Protein AF-A0A814MX03-F1 (afdb_monomer_lite)

Sequence (134 aa):
MTKESETQRIKELRLAIAWNKFDLAQKDILTTKTIGSWTDAELDEELKHSIRTDKVRFADLLIEYGASFDRLQESMDKDELYQDLLSADTLPFWESDYTDDIQSLNQQIKSNRMRFYSLYLNISPDDMKKCPVS

Structure (mmCIF, N/CA/C/O backbone):
data_AF-A0A814MX03-F1
#
_entry.id   AF-A0A814MX03-F1
#
loop_
_atom_site.group_PDB
_atom_site.id
_atom_site.type_symbol
_atom_site.label_atom_id
_atom_site.label_alt_id
_atom_site.label_comp_id
_atom_site.label_asym_id
_atom_site.label_entity_id
_atom_site.label_seq_id
_atom_site.pdbx_PDB_ins_code
_atom_site.Cartn_x
_atom_site.Cartn_y
_atom_site.Cartn_z
_atom_site.occupancy
_atom_site.B_iso_or_equiv
_atom_site.auth_seq_id
_atom_site.auth_comp_id
_atom_site.auth_asym_id
_atom_site.auth_atom_id
_atom_site.pdbx_PDB_model_num
ATOM 1 N N . MET A 1 1 ? -9.770 7.994 21.099 1.00 46.38 1 MET A N 1
ATOM 2 C CA . MET A 1 1 ? -8.732 6.956 20.917 1.00 46.38 1 MET A CA 1
ATOM 3 C C . MET A 1 1 ? -7.459 7.664 20.490 1.00 46.38 1 MET A C 1
ATOM 5 O O . MET A 1 1 ? -7.543 8.629 19.746 1.00 46.38 1 MET A O 1
ATOM 9 N N . THR A 1 2 ? -6.338 7.328 21.121 1.00 47.50 2 THR A N 1
ATOM 10 C CA . THR A 1 2 ? -5.106 8.129 21.173 1.00 47.50 2 THR A CA 1
ATOM 11 C C . THR A 1 2 ? -4.277 7.998 19.892 1.00 47.50 2 THR A C 1
ATOM 13 O O . THR A 1 2 ? -4.133 6.897 19.360 1.00 47.50 2 THR A O 1
ATOM 16 N N . LYS A 1 3 ? -3.684 9.114 19.440 1.00 57.19 3 LYS A N 1
ATOM 17 C CA . LYS A 1 3 ? -2.774 9.224 18.276 1.00 57.19 3 LYS A CA 1
ATOM 18 C C . LYS A 1 3 ? -1.657 8.163 18.236 1.00 57.19 3 LYS A C 1
ATOM 20 O O . LYS A 1 3 ? -1.133 7.844 17.174 1.00 57.19 3 LYS A O 1
ATOM 25 N N . GLU A 1 4 ? -1.294 7.589 19.384 1.00 59.56 4 GLU A N 1
ATOM 26 C CA . GLU A 1 4 ? -0.325 6.488 19.482 1.00 59.56 4 GLU A CA 1
ATOM 27 C C . GLU A 1 4 ? -0.787 5.209 18.774 1.00 59.56 4 GLU A C 1
ATOM 29 O O . GLU A 1 4 ? 0.014 4.574 18.095 1.00 59.56 4 GLU A O 1
ATOM 34 N N . SER A 1 5 ? -2.071 4.853 18.876 1.00 62.06 5 SER A N 1
ATOM 35 C CA . SER A 1 5 ? -2.612 3.651 18.219 1.00 62.06 5 SER A CA 1
ATOM 36 C C . SER A 1 5 ? -2.645 3.783 16.692 1.00 62.06 5 SER A C 1
ATOM 38 O O . SER A 1 5 ? -2.335 2.837 15.974 1.00 62.06 5 SER A O 1
ATOM 40 N N . GLU A 1 6 ? -2.934 4.990 16.207 1.00 64.25 6 GLU A N 1
ATOM 41 C CA . GLU A 1 6 ? -2.929 5.367 14.790 1.00 64.25 6 GLU A CA 1
ATOM 42 C C . GLU A 1 6 ? -1.511 5.330 14.201 1.00 64.25 6 GLU A C 1
ATOM 44 O O . GLU A 1 6 ? -1.272 4.769 13.135 1.00 64.25 6 GLU A O 1
ATOM 49 N N . THR A 1 7 ? -0.525 5.809 14.961 1.00 75.50 7 THR A N 1
ATOM 50 C CA . THR A 1 7 ? 0.884 5.744 14.549 1.00 75.50 7 THR A CA 1
ATOM 51 C C . THR A 1 7 ? 1.412 4.302 14.535 1.00 75.50 7 THR A C 1
ATOM 53 O O . THR A 1 7 ? 2.279 3.962 13.729 1.00 75.50 7 THR A O 1
ATOM 56 N N . GLN A 1 8 ? 0.909 3.440 15.423 1.00 84.06 8 GLN A N 1
ATOM 57 C CA . GLN A 1 8 ? 1.346 2.048 15.531 1.00 84.06 8 GLN A CA 1
ATOM 58 C C . GLN A 1 8 ? 0.840 1.184 14.366 1.00 84.06 8 GLN A C 1
ATOM 60 O O . GLN A 1 8 ? 1.641 0.476 13.758 1.00 84.06 8 GLN A O 1
ATOM 65 N N . ARG A 1 9 ? -0.440 1.295 13.983 1.00 85.31 9 ARG A N 1
ATOM 66 C CA . ARG A 1 9 ? -0.998 0.534 12.845 1.00 85.31 9 ARG A CA 1
ATOM 67 C C . ARG A 1 9 ? -0.318 0.866 11.511 1.00 85.31 9 ARG A C 1
ATOM 69 O O . ARG A 1 9 ? -0.069 -0.030 10.711 1.00 85.31 9 ARG A O 1
ATOM 76 N N . ILE A 1 10 ? 0.045 2.135 11.288 1.00 87.88 10 ILE A N 1
ATOM 77 C CA . ILE A 1 10 ? 0.771 2.561 10.080 1.00 87.88 10 ILE A CA 1
ATOM 78 C C . ILE A 1 10 ? 2.164 1.924 10.063 1.00 87.88 10 ILE A C 1
ATOM 80 O O . ILE A 1 10 ? 2.608 1.411 9.040 1.00 87.88 10 ILE A O 1
ATOM 84 N N . LYS A 1 11 ? 2.857 1.906 11.209 1.00 86.69 11 LYS A N 1
ATOM 85 C CA . LYS A 1 11 ? 4.167 1.248 11.330 1.00 86.69 11 LYS A CA 1
ATOM 86 C C . LYS A 1 11 ? 4.082 -0.248 11.046 1.00 86.69 11 LYS A C 1
ATOM 88 O O . LYS A 1 11 ? 4.958 -0.776 10.368 1.00 86.69 11 LYS A O 1
ATOM 93 N N . GLU A 1 12 ? 3.049 -0.918 11.543 1.00 89.31 12 GLU A N 1
ATOM 94 C CA . GLU A 1 12 ? 2.821 -2.342 11.288 1.00 89.31 12 GLU A CA 1
ATOM 95 C C . GLU A 1 12 ? 2.572 -2.607 9.802 1.00 89.31 12 GLU A C 1
ATOM 97 O O . GLU A 1 12 ? 3.170 -3.526 9.240 1.00 89.31 12 GLU A O 1
ATOM 102 N N . LEU A 1 13 ? 1.770 -1.764 9.141 1.00 89.12 13 LEU A N 1
ATOM 103 C CA . LEU A 1 13 ? 1.522 -1.867 7.705 1.00 89.12 13 LEU A CA 1
ATOM 104 C C . LEU A 1 13 ? 2.811 -1.667 6.899 1.00 89.12 13 LEU A C 1
ATOM 106 O O . LEU A 1 13 ? 3.148 -2.506 6.064 1.00 89.12 13 LEU A O 1
ATOM 110 N N . ARG A 1 14 ? 3.591 -0.626 7.209 1.00 88.75 14 ARG A N 1
ATOM 111 C CA . ARG A 1 14 ? 4.898 -0.381 6.578 1.00 88.75 14 ARG A CA 1
ATOM 112 C C . ARG A 1 14 ? 5.868 -1.533 6.783 1.00 88.75 14 ARG A C 1
ATOM 114 O O . ARG A 1 14 ? 6.586 -1.900 5.857 1.00 88.75 14 ARG A O 1
ATOM 121 N N . LEU A 1 15 ? 5.885 -2.130 7.973 1.00 88.25 15 LEU A N 1
ATOM 122 C CA . LEU A 1 15 ? 6.727 -3.288 8.256 1.00 88.25 15 LEU A CA 1
ATOM 123 C C . LEU A 1 15 ? 6.290 -4.505 7.429 1.00 88.25 15 LEU A C 1
ATOM 125 O O . LEU A 1 15 ? 7.134 -5.203 6.867 1.00 88.25 15 LEU A O 1
ATOM 129 N N . ALA A 1 16 ? 4.981 -4.731 7.298 1.00 90.06 16 ALA A N 1
ATOM 130 C CA . ALA A 1 16 ? 4.437 -5.800 6.468 1.00 90.06 16 ALA A CA 1
ATOM 131 C C . ALA A 1 16 ? 4.770 -5.601 4.979 1.00 90.06 16 ALA A C 1
ATOM 133 O O . ALA A 1 16 ? 5.186 -6.562 4.325 1.00 90.06 16 ALA A O 1
ATOM 134 N N . ILE A 1 17 ? 4.659 -4.369 4.466 1.00 86.25 17 ILE A N 1
ATOM 135 C CA . ILE A 1 17 ? 5.052 -3.986 3.098 1.00 86.25 17 ILE A CA 1
ATOM 136 C C . ILE A 1 17 ? 6.554 -4.227 2.895 1.00 86.25 17 ILE A C 1
ATOM 138 O O . ILE A 1 17 ? 6.952 -4.932 1.961 1.00 86.25 17 ILE A O 1
ATOM 142 N N . ALA A 1 18 ? 7.394 -3.723 3.805 1.00 83.44 18 ALA A N 1
ATOM 143 C CA . ALA A 1 18 ? 8.848 -3.860 3.739 1.00 83.44 18 ALA A CA 1
ATOM 144 C C . ALA A 1 18 ? 9.296 -5.331 3.740 1.00 83.44 18 ALA A C 1
ATOM 146 O O . ALA A 1 18 ? 10.176 -5.719 2.973 1.00 83.44 18 ALA A O 1
ATOM 147 N N . TRP A 1 19 ? 8.661 -6.176 4.554 1.00 87.75 19 TRP A N 1
ATOM 148 C CA . TRP A 1 19 ? 8.950 -7.613 4.619 1.00 87.75 19 TRP A CA 1
ATOM 149 C C . TRP A 1 19 ? 8.199 -8.452 3.581 1.00 87.75 19 TRP A C 1
ATOM 151 O O . TRP A 1 19 ? 8.325 -9.679 3.579 1.00 87.75 19 TRP A O 1
ATOM 161 N N . ASN A 1 20 ? 7.418 -7.817 2.703 1.00 85.88 20 ASN A N 1
ATOM 162 C CA . ASN A 1 20 ? 6.581 -8.476 1.703 1.00 85.88 20 ASN A CA 1
ATOM 163 C C . ASN A 1 20 ? 5.645 -9.548 2.307 1.00 85.88 20 ASN A C 1
ATOM 165 O O . ASN A 1 20 ? 5.379 -10.589 1.703 1.00 85.88 20 ASN A O 1
ATOM 169 N N . LYS A 1 21 ? 5.160 -9.321 3.533 1.00 91.06 21 LYS A N 1
ATOM 170 C CA . LYS A 1 21 ? 4.257 -10.224 4.263 1.00 91.06 21 LYS A CA 1
ATOM 171 C C . LYS A 1 21 ? 2.800 -9.882 3.968 1.00 91.06 21 LYS A C 1
ATOM 173 O O . LYS A 1 21 ? 2.064 -9.447 4.850 1.00 91.06 21 LYS A O 1
ATOM 178 N N . PHE A 1 22 ? 2.392 -10.098 2.717 1.00 89.62 22 PHE A N 1
ATOM 179 C CA . PHE A 1 22 ? 1.035 -9.799 2.247 1.00 89.62 22 PHE A CA 1
ATOM 180 C C . PHE A 1 22 ? -0.045 -10.459 3.114 1.00 89.62 22 PHE A C 1
ATOM 182 O O . PHE A 1 22 ? -1.002 -9.807 3.521 1.00 89.62 22 PHE A O 1
ATOM 189 N N . ASP A 1 23 ? 0.148 -11.733 3.466 1.00 89.00 23 ASP A N 1
ATOM 190 C CA . ASP A 1 23 ? -0.829 -12.487 4.255 1.00 89.00 23 ASP A CA 1
ATOM 191 C C . ASP A 1 23 ? -1.057 -11.875 5.644 1.00 89.00 23 ASP A C 1
ATOM 193 O O . ASP A 1 23 ? -2.171 -11.920 6.155 1.00 89.00 23 ASP A O 1
ATOM 197 N N . LEU A 1 24 ? -0.010 -11.298 6.243 1.00 89.81 24 LEU A N 1
ATOM 198 C CA . LEU A 1 24 ? -0.084 -10.629 7.542 1.00 89.81 24 LEU A CA 1
ATOM 199 C C . LEU A 1 24 ? -0.827 -9.298 7.415 1.00 89.81 24 LEU A C 1
ATOM 201 O O . LEU A 1 24 ? -1.711 -9.006 8.215 1.00 89.81 24 LEU A O 1
ATOM 205 N N . ALA A 1 25 ? -0.538 -8.524 6.365 1.00 89.12 25 ALA A N 1
ATOM 206 C CA . ALA A 1 25 ? -1.275 -7.293 6.106 1.00 89.12 25 ALA A CA 1
ATOM 207 C C . ALA A 1 25 ? -2.772 -7.556 5.901 1.00 89.12 25 ALA A C 1
ATOM 209 O O . ALA A 1 25 ? -3.584 -6.853 6.487 1.00 89.12 25 ALA A O 1
ATOM 210 N N . GLN A 1 26 ? -3.143 -8.596 5.153 1.00 90.56 26 GLN A N 1
ATOM 211 C CA . GLN A 1 26 ? -4.546 -8.923 4.887 1.00 90.56 26 GLN A CA 1
ATOM 212 C C . GLN A 1 26 ? -5.284 -9.520 6.101 1.00 90.56 26 GLN A C 1
ATOM 214 O O . GLN A 1 26 ? -6.491 -9.332 6.249 1.00 90.56 26 GLN A O 1
ATOM 219 N N . LYS A 1 27 ? -4.597 -10.290 6.954 1.00 87.75 27 LYS A N 1
ATOM 220 C CA . LYS A 1 27 ? -5.239 -10.994 8.078 1.00 87.75 27 LYS A CA 1
ATOM 221 C C . LYS A 1 27 ? -5.283 -10.186 9.363 1.00 87.75 27 LYS A C 1
ATOM 223 O O . LYS A 1 27 ? -6.265 -10.302 10.094 1.00 87.75 27 LYS A O 1
ATOM 228 N N . ASP A 1 28 ? -4.243 -9.401 9.624 1.00 86.19 28 ASP A N 1
ATOM 229 C CA . ASP A 1 28 ? -4.010 -8.820 10.947 1.00 86.19 28 ASP A CA 1
ATOM 230 C C . ASP A 1 28 ? -4.090 -7.287 10.952 1.00 86.19 28 ASP A C 1
ATOM 232 O O . ASP A 1 28 ? -4.426 -6.706 11.981 1.00 86.19 28 ASP A O 1
ATOM 236 N N . ILE A 1 29 ? -3.837 -6.626 9.813 1.00 87.44 29 ILE A N 1
ATOM 237 C CA . ILE A 1 29 ? -3.714 -5.158 9.742 1.00 87.44 29 ILE A CA 1
ATOM 238 C C . ILE A 1 29 ? -4.900 -4.528 9.004 1.00 87.44 29 ILE A C 1
ATOM 240 O O . ILE A 1 29 ? -5.695 -3.794 9.590 1.00 87.44 29 ILE A O 1
ATOM 244 N N . LEU A 1 30 ? -5.036 -4.828 7.715 1.00 86.31 30 LEU A N 1
ATOM 245 C CA . LEU A 1 30 ? -6.135 -4.415 6.849 1.00 86.31 30 LEU A CA 1
ATOM 246 C C . LEU A 1 30 ? -7.202 -5.501 6.913 1.00 86.31 30 LEU A C 1
ATOM 248 O O . LEU A 1 30 ? -7.267 -6.392 6.072 1.00 86.31 30 LEU A O 1
ATOM 252 N N . THR A 1 31 ? -8.001 -5.450 7.975 1.00 85.56 31 THR A N 1
ATOM 253 C CA . THR A 1 31 ? -9.101 -6.386 8.230 1.00 85.56 31 THR A CA 1
ATOM 254 C C . THR A 1 31 ? -10.457 -5.728 7.994 1.00 85.56 31 THR A C 1
ATOM 256 O O . THR A 1 31 ? -10.608 -4.507 8.093 1.00 85.56 31 THR A O 1
ATOM 259 N N . THR A 1 32 ? -11.504 -6.534 7.810 1.00 79.12 32 THR A N 1
ATOM 260 C CA . THR A 1 32 ? -12.883 -6.030 7.672 1.00 79.12 32 THR A CA 1
ATOM 261 C C . THR A 1 32 ? -13.354 -5.203 8.869 1.00 79.12 32 THR A C 1
ATOM 263 O O . THR A 1 32 ? -14.178 -4.305 8.717 1.00 79.12 32 THR A O 1
ATOM 266 N N . LYS A 1 33 ? -12.795 -5.448 10.061 1.00 79.31 33 LYS A N 1
ATOM 267 C CA . LYS A 1 33 ? -13.075 -4.666 11.276 1.00 79.31 33 LYS A CA 1
ATOM 268 C C . LYS A 1 33 ? -12.450 -3.272 11.239 1.00 79.31 33 LYS A C 1
ATOM 270 O O . LYS A 1 33 ? -12.921 -2.377 11.933 1.00 79.31 33 LYS A O 1
ATOM 275 N N . THR A 1 34 ? -11.393 -3.098 10.452 1.00 76.69 34 THR A N 1
ATOM 276 C CA . THR A 1 34 ? -10.616 -1.859 10.356 1.00 76.69 34 THR A CA 1
ATOM 277 C C . THR A 1 34 ? -10.951 -1.018 9.126 1.00 76.69 34 THR A C 1
ATOM 279 O O . THR A 1 34 ? -10.452 0.098 9.051 1.00 76.69 34 THR A O 1
ATOM 282 N N . ILE A 1 35 ? -11.810 -1.485 8.207 1.00 75.25 35 ILE A N 1
ATOM 283 C CA . ILE A 1 35 ? -12.166 -0.784 6.951 1.00 75.25 35 ILE A CA 1
ATOM 284 C C . ILE A 1 35 ? -12.551 0.690 7.175 1.00 75.25 35 ILE A C 1
ATOM 286 O O . ILE A 1 35 ? -12.098 1.550 6.439 1.00 75.25 35 ILE A O 1
ATOM 290 N N . GLY A 1 36 ? -13.316 1.013 8.223 1.00 76.31 36 GLY A N 1
ATOM 291 C CA . GLY A 1 36 ? -13.703 2.402 8.535 1.00 76.31 36 GLY A CA 1
ATOM 292 C C . GLY A 1 36 ? -12.755 3.149 9.479 1.00 76.31 36 GLY A C 1
ATOM 293 O O . GLY A 1 36 ? -13.074 4.248 9.922 1.00 76.31 36 GLY A O 1
ATOM 294 N N . SER A 1 37 ? -11.643 2.527 9.874 1.00 83.69 37 SER A N 1
ATOM 295 C CA . SER A 1 37 ? -10.677 3.120 10.805 1.00 83.69 37 SER A CA 1
ATOM 296 C C . SER A 1 37 ? -9.535 3.839 10.095 1.00 83.69 37 SER A C 1
ATOM 298 O O . SER A 1 37 ? -8.890 4.680 10.720 1.00 83.69 37 SER A O 1
ATOM 300 N N . TRP A 1 38 ? -9.288 3.507 8.829 1.00 86.50 38 TRP A N 1
ATOM 301 C CA . TRP A 1 38 ? -8.293 4.163 7.993 1.00 86.50 38 TRP A CA 1
ATOM 302 C C . TRP A 1 38 ? -8.907 5.385 7.330 1.00 86.50 38 TRP A C 1
ATOM 304 O O . TRP A 1 38 ? -10.051 5.354 6.880 1.00 86.50 38 TRP A O 1
ATOM 314 N N . THR A 1 39 ? -8.146 6.465 7.292 1.00 87.88 39 THR A N 1
ATOM 315 C CA . THR A 1 39 ? -8.487 7.637 6.498 1.00 87.88 39 THR A CA 1
ATOM 316 C C . THR A 1 39 ? -8.001 7.447 5.068 1.00 87.88 39 THR A C 1
ATOM 318 O O . THR A 1 39 ? -6.970 6.815 4.829 1.00 87.88 39 THR A O 1
ATOM 321 N N . ASP A 1 40 ? -8.712 8.050 4.118 1.00 87.25 40 ASP A N 1
ATOM 322 C CA . ASP A 1 40 ? -8.326 8.070 2.706 1.00 87.25 40 ASP A CA 1
ATOM 323 C C . ASP A 1 40 ? -6.872 8.533 2.521 1.00 87.25 40 ASP A C 1
ATOM 325 O O . ASP A 1 40 ? -6.121 7.915 1.778 1.00 87.25 40 ASP A O 1
ATOM 329 N N . ALA A 1 41 ? -6.442 9.555 3.269 1.00 85.50 41 ALA A N 1
ATOM 330 C CA . ALA A 1 41 ? -5.075 10.069 3.208 1.00 85.50 41 ALA A CA 1
ATOM 331 C C . ALA A 1 41 ? -4.024 9.055 3.697 1.00 85.50 41 ALA A C 1
ATOM 333 O O . ALA A 1 41 ? -2.954 8.955 3.104 1.00 85.50 41 ALA A O 1
ATOM 334 N N . GLU A 1 42 ? -4.307 8.288 4.757 1.00 88.69 42 GLU A N 1
ATOM 335 C CA . GLU A 1 42 ? -3.399 7.225 5.214 1.00 88.69 42 GLU A CA 1
ATOM 336 C C . GLU A 1 42 ? -3.277 6.115 4.165 1.00 88.69 42 GLU A C 1
ATOM 338 O O . GLU A 1 42 ? -2.175 5.646 3.890 1.00 88.69 42 GLU A O 1
ATOM 343 N N . LEU A 1 43 ? -4.395 5.702 3.565 1.00 89.06 43 LEU A N 1
ATOM 344 C CA . LEU A 1 43 ? -4.397 4.658 2.541 1.00 89.06 43 LEU A CA 1
ATOM 345 C C . LEU A 1 43 ? -3.692 5.114 1.260 1.00 89.06 43 LEU A C 1
ATOM 347 O O . LEU A 1 43 ? -2.928 4.340 0.686 1.00 89.06 43 LEU A O 1
ATOM 351 N N . ASP A 1 44 ? -3.906 6.361 0.841 1.00 86.25 44 ASP A N 1
ATOM 352 C CA . ASP A 1 44 ? -3.276 6.938 -0.346 1.00 86.25 44 ASP A CA 1
ATOM 353 C C . ASP A 1 44 ? -1.745 7.073 -0.153 1.00 86.25 44 ASP A C 1
ATOM 355 O O . ASP A 1 44 ? -0.974 6.742 -1.056 1.00 86.25 44 ASP A O 1
ATOM 359 N N . GLU A 1 45 ? -1.270 7.455 1.039 1.00 87.06 45 GLU A N 1
ATOM 360 C CA . GLU A 1 45 ? 0.170 7.498 1.358 1.00 87.06 45 GLU A CA 1
ATOM 361 C C . GLU A 1 45 ? 0.817 6.104 1.360 1.00 87.06 45 GLU A C 1
ATOM 363 O O . GLU A 1 45 ? 1.913 5.907 0.823 1.00 87.06 45 GLU A O 1
ATOM 368 N N . GLU A 1 46 ? 0.147 5.099 1.925 1.00 89.12 46 GLU A N 1
ATOM 369 C CA . GLU A 1 46 ? 0.665 3.728 1.913 1.00 89.12 46 GLU A CA 1
ATOM 370 C C . GLU A 1 46 ? 0.561 3.085 0.521 1.00 89.12 46 GLU A C 1
ATOM 372 O O . GLU A 1 46 ? 1.398 2.248 0.156 1.00 89.12 46 GLU A O 1
AT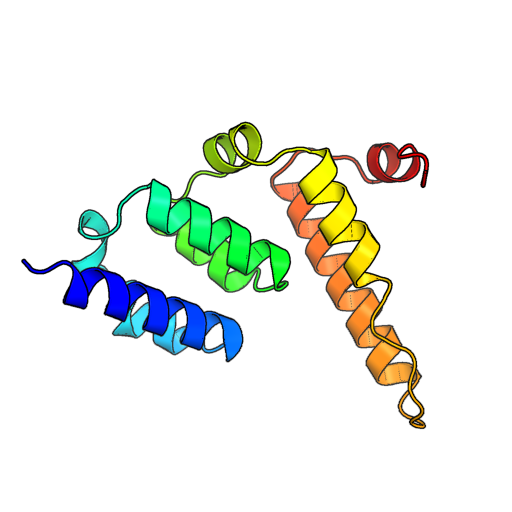OM 377 N N . LEU A 1 47 ? -0.398 3.523 -0.304 1.00 87.12 47 LEU A N 1
ATOM 378 C CA . LEU A 1 47 ? -0.479 3.167 -1.718 1.00 87.12 47 LEU A CA 1
ATOM 379 C C . LEU A 1 47 ? 0.739 3.742 -2.446 1.00 87.12 47 LEU A C 1
ATOM 381 O O . LEU A 1 47 ? 1.473 2.984 -3.084 1.00 87.12 47 LEU A O 1
ATOM 385 N N . LYS A 1 48 ? 1.044 5.035 -2.255 1.00 82.56 48 LYS A N 1
ATOM 386 C CA . LYS A 1 48 ? 2.266 5.685 -2.767 1.00 82.56 48 LYS A CA 1
ATOM 387 C C . LYS A 1 48 ? 3.518 4.895 -2.381 1.00 82.56 48 LYS A C 1
ATOM 389 O O . LYS A 1 48 ? 4.378 4.618 -3.222 1.00 82.56 48 LYS A O 1
ATOM 394 N N . HIS A 1 49 ? 3.618 4.493 -1.114 1.00 84.75 49 HIS A N 1
ATOM 395 C CA . HIS A 1 49 ? 4.750 3.723 -0.602 1.00 84.75 49 HIS A CA 1
ATOM 396 C C . HIS A 1 49 ? 4.866 2.333 -1.247 1.00 84.75 49 HIS A C 1
ATOM 398 O O . HIS A 1 49 ? 5.958 1.926 -1.658 1.00 84.75 49 HIS A O 1
ATOM 404 N N . SER A 1 50 ? 3.748 1.620 -1.390 1.00 84.69 50 SER A N 1
ATOM 405 C CA . SER A 1 50 ? 3.698 0.292 -2.015 1.00 84.69 50 SER A CA 1
ATOM 406 C C . SER A 1 50 ? 4.111 0.337 -3.487 1.00 84.69 50 SER A C 1
ATOM 408 O O . SER A 1 50 ? 4.803 -0.560 -3.965 1.00 84.69 50 SER A O 1
ATOM 410 N N . ILE A 1 51 ? 3.763 1.414 -4.194 1.00 78.81 51 ILE A N 1
ATOM 411 C CA . ILE A 1 51 ? 4.153 1.646 -5.591 1.00 78.81 51 ILE A CA 1
ATOM 412 C C . ILE A 1 51 ? 5.658 1.865 -5.703 1.00 78.81 51 ILE A C 1
ATOM 414 O O . ILE A 1 51 ? 6.341 1.178 -6.463 1.00 78.81 51 ILE A O 1
ATOM 418 N N . ARG A 1 52 ? 6.198 2.782 -4.892 1.00 77.31 52 ARG A N 1
ATOM 419 C CA . ARG A 1 52 ? 7.636 3.095 -4.863 1.00 77.31 52 ARG A CA 1
ATOM 420 C C . ARG A 1 52 ? 8.495 1.870 -4.552 1.00 77.31 52 ARG A C 1
ATOM 422 O O . ARG A 1 52 ? 9.593 1.727 -5.085 1.00 77.31 52 ARG A O 1
ATOM 429 N N . THR A 1 53 ? 7.986 0.965 -3.721 1.00 76.44 53 THR A N 1
ATOM 430 C CA . THR A 1 53 ? 8.697 -0.244 -3.276 1.00 76.44 53 THR A CA 1
ATOM 431 C C . THR A 1 53 ? 8.399 -1.501 -4.110 1.00 76.44 53 THR A C 1
ATOM 433 O O . THR A 1 53 ? 8.827 -2.594 -3.732 1.00 76.44 53 THR A O 1
ATOM 436 N N . ASP A 1 54 ? 7.706 -1.358 -5.248 1.00 75.75 54 ASP A N 1
ATOM 437 C CA . ASP A 1 54 ? 7.296 -2.449 -6.155 1.00 75.75 54 ASP A CA 1
ATOM 438 C C . ASP A 1 54 ? 6.510 -3.576 -5.451 1.00 75.75 54 ASP A C 1
ATOM 440 O O . ASP A 1 54 ? 6.674 -4.772 -5.704 1.00 75.75 54 ASP A O 1
ATOM 444 N N . LYS A 1 55 ? 5.637 -3.204 -4.512 1.00 82.06 55 LYS A N 1
ATOM 445 C CA . LYS A 1 55 ? 4.764 -4.119 -3.767 1.00 82.06 55 LYS A CA 1
ATOM 446 C C . LYS A 1 55 ? 3.352 -4.106 -4.345 1.00 82.06 55 LYS A C 1
ATOM 448 O O . LYS A 1 55 ? 2.389 -3.785 -3.657 1.00 82.06 55 LYS A O 1
ATOM 453 N N . VAL A 1 56 ? 3.226 -4.512 -5.610 1.00 80.56 56 VAL A N 1
ATOM 454 C CA . VAL A 1 56 ? 1.969 -4.449 -6.389 1.00 80.56 56 VAL A CA 1
ATOM 455 C C . VAL A 1 56 ? 0.780 -5.096 -5.669 1.00 80.56 56 VAL A C 1
ATOM 457 O O . VAL A 1 56 ? -0.289 -4.506 -5.609 1.00 80.56 56 VAL A O 1
ATOM 460 N N . ARG A 1 57 ? 0.971 -6.256 -5.023 1.00 86.19 57 ARG A N 1
ATOM 461 C CA . ARG A 1 57 ? -0.115 -6.919 -4.274 1.00 86.19 57 ARG A CA 1
ATOM 462 C C . ARG A 1 57 ? -0.657 -6.061 -3.128 1.00 86.19 57 ARG A C 1
ATOM 464 O O . ARG A 1 57 ? -1.845 -6.111 -2.843 1.00 86.19 57 ARG A O 1
ATOM 471 N N . PHE A 1 58 ? 0.204 -5.295 -2.460 1.00 87.12 58 PHE A N 1
ATOM 472 C CA . PHE A 1 58 ? -0.224 -4.383 -1.400 1.00 87.12 58 PHE A CA 1
ATOM 473 C C . PHE A 1 58 ? -0.952 -3.172 -1.973 1.00 87.12 58 PHE A C 1
ATOM 475 O O . PHE A 1 58 ? -1.928 -2.737 -1.376 1.00 87.12 58 PHE A O 1
ATOM 482 N N . ALA A 1 59 ? -0.528 -2.676 -3.139 1.00 86.25 59 ALA A N 1
ATOM 483 C CA . ALA A 1 59 ? -1.251 -1.625 -3.844 1.00 86.25 59 ALA A CA 1
ATOM 484 C C . ALA A 1 59 ? -2.686 -2.068 -4.176 1.00 86.25 59 ALA A C 1
ATOM 486 O O . ALA A 1 59 ? -3.624 -1.354 -3.835 1.00 86.25 59 ALA A O 1
ATOM 487 N N . ASP A 1 60 ? -2.863 -3.275 -4.727 1.00 86.44 60 ASP A N 1
ATOM 488 C CA . ASP A 1 60 ? -4.193 -3.835 -5.008 1.00 86.44 60 ASP A CA 1
ATOM 489 C C . ASP A 1 60 ? -5.050 -3.919 -3.727 1.00 86.44 60 ASP A C 1
ATOM 491 O O . ASP A 1 60 ? -6.193 -3.465 -3.706 1.00 86.44 60 ASP A O 1
ATOM 495 N N . LEU A 1 61 ? -4.475 -4.413 -2.624 1.00 88.88 61 LEU A N 1
ATOM 496 C CA . LEU A 1 61 ? -5.165 -4.500 -1.331 1.00 88.88 61 LEU A CA 1
ATOM 497 C C . LEU A 1 61 ? -5.560 -3.124 -0.774 1.00 88.88 61 LEU A C 1
ATOM 499 O O . LEU A 1 61 ? -6.632 -2.979 -0.200 1.00 88.88 61 LEU A O 1
ATOM 503 N N . LEU A 1 62 ? -4.719 -2.104 -0.923 1.00 90.12 62 LEU A N 1
ATOM 504 C CA . LEU A 1 62 ? -5.021 -0.757 -0.433 1.00 90.12 62 LEU A CA 1
ATOM 505 C C . LEU A 1 62 ? -6.170 -0.111 -1.214 1.00 90.12 62 LEU A C 1
ATOM 507 O O . LEU A 1 62 ? -7.007 0.566 -0.617 1.00 90.12 62 LEU A O 1
ATOM 511 N N . ILE A 1 63 ? -6.263 -0.379 -2.518 1.00 86.94 63 ILE A N 1
ATOM 512 C CA . ILE A 1 63 ? -7.377 0.074 -3.363 1.00 86.94 63 ILE A CA 1
ATOM 513 C C . ILE A 1 63 ? -8.684 -0.593 -2.933 1.00 86.94 63 ILE A C 1
ATOM 515 O O . ILE A 1 63 ? -9.698 0.087 -2.787 1.00 86.94 63 ILE A O 1
ATOM 519 N N . GLU A 1 64 ? -8.664 -1.900 -2.648 1.00 87.81 64 GLU A N 1
ATOM 520 C CA . GLU A 1 64 ? -9.831 -2.613 -2.103 1.00 87.81 64 GLU A CA 1
ATOM 521 C C . GLU A 1 64 ? -10.333 -1.999 -0.784 1.00 87.81 64 GLU A C 1
ATOM 523 O O . GLU A 1 64 ? -11.523 -2.074 -0.475 1.00 87.81 64 GLU A O 1
ATOM 528 N N . TYR A 1 65 ? -9.434 -1.375 -0.019 1.00 86.50 65 TYR A N 1
ATOM 529 C CA . TYR A 1 65 ? -9.727 -0.744 1.267 1.00 86.50 65 TYR A CA 1
ATOM 530 C C . TYR A 1 65 ? -10.097 0.744 1.175 1.00 86.50 65 TYR A C 1
ATOM 532 O O . TYR A 1 65 ? -10.444 1.329 2.199 1.00 86.50 65 TYR A O 1
ATOM 540 N N . GLY A 1 66 ? -10.090 1.342 -0.022 1.00 86.00 66 GLY A N 1
ATOM 541 C CA . GLY A 1 66 ? -10.551 2.716 -0.250 1.00 86.00 66 GLY A CA 1
ATOM 542 C C . GLY A 1 66 ? -9.472 3.714 -0.676 1.00 86.00 66 GLY A C 1
ATOM 543 O O . GLY A 1 66 ? -9.787 4.897 -0.846 1.00 86.00 66 GLY A O 1
ATOM 544 N N . ALA A 1 67 ? -8.227 3.270 -0.889 1.00 86.12 67 ALA A N 1
ATOM 545 C CA . ALA A 1 67 ? -7.229 4.100 -1.560 1.00 86.12 67 ALA A CA 1
ATOM 546 C C . ALA A 1 67 ? -7.697 4.419 -2.988 1.00 86.12 67 ALA A C 1
ATOM 548 O O . ALA A 1 67 ? -8.226 3.548 -3.685 1.00 86.12 67 ALA A O 1
ATOM 549 N N . SER A 1 68 ? -7.497 5.655 -3.438 1.00 82.00 68 SER A N 1
ATOM 550 C CA . SER A 1 68 ? -7.905 6.081 -4.777 1.00 82.00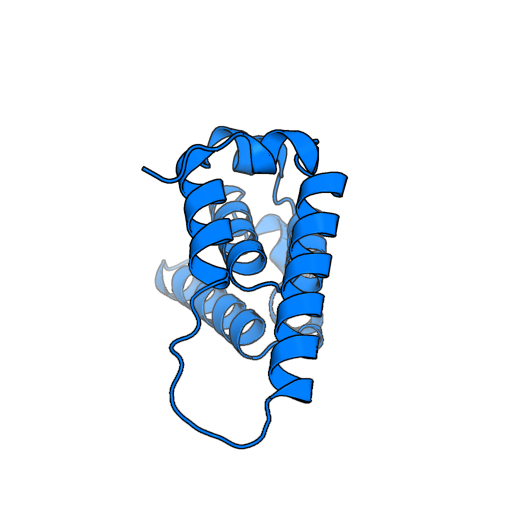 68 SER A CA 1
ATOM 551 C C . SER A 1 68 ? -6.702 6.466 -5.610 1.00 82.00 68 SER A C 1
ATOM 553 O O . SER A 1 68 ? -5.934 7.365 -5.266 1.00 82.00 68 SER A O 1
ATOM 555 N N . PHE A 1 69 ? -6.594 5.824 -6.767 1.00 70.38 69 PHE A N 1
ATOM 556 C CA . PHE A 1 69 ? -5.602 6.184 -7.765 1.00 70.38 69 PHE A CA 1
ATOM 557 C C . PHE A 1 69 ? -5.796 7.581 -8.330 1.00 70.38 69 PHE A C 1
ATOM 559 O O . PHE A 1 69 ? -4.803 8.253 -8.580 1.00 70.38 69 PHE A O 1
ATOM 566 N N . ASP A 1 70 ? -7.038 8.030 -8.496 1.00 72.31 70 ASP A N 1
ATOM 567 C CA . ASP A 1 70 ? -7.314 9.361 -9.035 1.00 72.31 70 ASP A CA 1
ATOM 568 C C . ASP A 1 70 ? -6.782 10.433 -8.071 1.00 72.31 70 ASP A C 1
ATOM 570 O O . ASP A 1 70 ? -6.076 11.354 -8.478 1.00 72.31 70 ASP A O 1
ATOM 574 N N . ARG A 1 71 ? -7.006 10.248 -6.760 1.00 77.69 71 ARG A N 1
ATOM 575 C CA . ARG A 1 71 ? -6.463 11.139 -5.718 1.00 77.69 71 ARG A CA 1
ATOM 576 C C . ARG A 1 71 ? -4.946 11.053 -5.620 1.00 77.69 71 ARG A C 1
ATOM 578 O O . ARG A 1 71 ? -4.268 12.064 -5.427 1.00 77.69 71 ARG A O 1
ATOM 585 N N . LEU A 1 72 ? -4.392 9.853 -5.774 1.00 71.75 72 LEU A N 1
ATOM 586 C CA . LEU A 1 72 ? -2.950 9.671 -5.841 1.00 71.75 72 LEU A CA 1
ATOM 587 C C . LEU A 1 72 ? -2.361 10.411 -7.055 1.00 71.75 72 LEU A C 1
ATOM 589 O O . LEU A 1 72 ? -1.345 11.082 -6.930 1.00 71.75 72 LEU A O 1
ATOM 593 N N . GLN A 1 73 ? -3.007 10.344 -8.218 1.00 67.38 73 GLN A N 1
ATOM 594 C CA . GLN A 1 73 ? -2.552 10.994 -9.446 1.00 67.38 73 GLN A CA 1
ATOM 595 C C . GLN A 1 73 ? -2.648 12.523 -9.373 1.00 67.38 73 GLN A C 1
ATOM 597 O O . GLN A 1 73 ? -1.809 13.213 -9.948 1.00 67.38 73 GLN A O 1
ATOM 602 N N . GLU A 1 74 ? -3.649 13.053 -8.671 1.00 69.88 74 GLU A N 1
ATOM 603 C CA . GLU A 1 74 ? -3.784 14.488 -8.402 1.00 69.88 74 GLU A CA 1
ATOM 604 C C . GLU A 1 74 ? -2.763 15.001 -7.376 1.00 69.88 74 GLU A C 1
ATOM 606 O O . GLU A 1 74 ? -2.349 16.158 -7.448 1.00 69.88 74 GLU A O 1
ATOM 611 N N . SER A 1 75 ? -2.361 14.160 -6.418 1.00 66.75 75 SER A N 1
ATOM 612 C CA . SER A 1 75 ? -1.434 14.534 -5.339 1.00 66.75 75 SER A CA 1
ATOM 613 C C . SER A 1 75 ? 0.038 14.269 -5.658 1.00 66.75 75 SER A C 1
ATOM 615 O O . SER A 1 75 ? 0.912 14.933 -5.098 1.00 66.75 75 SER A O 1
ATOM 617 N N . MET A 1 76 ? 0.338 13.318 -6.544 1.00 65.44 76 MET A N 1
ATOM 618 C CA . MET A 1 76 ? 1.699 13.053 -6.994 1.00 65.44 76 MET A CA 1
ATOM 619 C C . MET A 1 76 ? 2.085 14.008 -8.119 1.00 65.44 76 MET A C 1
ATOM 621 O O . MET A 1 76 ? 1.465 14.031 -9.183 1.00 65.44 76 MET A O 1
ATOM 625 N N . ASP A 1 77 ? 3.176 14.743 -7.913 1.00 67.31 77 ASP A N 1
ATOM 626 C CA . ASP A 1 77 ? 3.837 15.430 -9.012 1.00 67.31 77 ASP A CA 1
ATOM 627 C C . ASP A 1 77 ? 4.307 14.373 -10.025 1.00 67.31 77 ASP A C 1
ATOM 629 O O . ASP A 1 77 ? 4.979 13.396 -9.667 1.00 67.31 77 ASP A O 1
ATOM 633 N N . LYS A 1 78 ? 3.919 14.539 -11.294 1.00 61.28 78 LYS A N 1
ATOM 634 C CA . LYS A 1 78 ? 4.312 13.624 -12.372 1.00 61.28 78 LYS A CA 1
ATOM 635 C C . LYS A 1 78 ? 5.831 13.522 -12.450 1.00 61.28 78 LYS A C 1
ATOM 637 O O . LYS A 1 78 ? 6.340 12.431 -12.687 1.00 61.28 78 LYS A O 1
ATOM 642 N N . ASP A 1 79 ? 6.540 14.615 -12.183 1.00 59.66 79 ASP A N 1
ATOM 643 C CA . ASP A 1 79 ? 7.998 14.635 -12.196 1.00 59.66 79 ASP A CA 1
ATOM 644 C C . ASP A 1 79 ? 8.587 13.846 -11.016 1.00 59.66 79 ASP A C 1
ATOM 646 O O . ASP A 1 79 ? 9.568 13.130 -11.196 1.00 59.66 79 ASP A O 1
ATOM 650 N N . GLU A 1 80 ? 7.953 13.864 -9.837 1.00 65.69 80 GLU A N 1
ATOM 651 C CA . GLU A 1 80 ? 8.355 13.037 -8.684 1.00 65.69 80 GLU A CA 1
ATOM 652 C C . GLU A 1 80 ? 8.158 11.539 -8.986 1.00 65.69 80 GLU A C 1
ATOM 654 O O . GLU A 1 80 ? 9.044 10.724 -8.721 1.00 65.69 80 GLU A O 1
ATOM 659 N N . LEU A 1 81 ? 7.039 11.181 -9.630 1.00 62.19 81 LEU A N 1
ATOM 660 C CA . LEU A 1 81 ? 6.785 9.830 -10.146 1.00 62.19 81 LEU A CA 1
ATOM 661 C C . LEU A 1 81 ? 7.871 9.389 -11.131 1.00 62.19 81 LEU A C 1
ATOM 663 O O . LEU A 1 81 ? 8.407 8.289 -10.996 1.00 62.19 81 LEU A O 1
ATOM 667 N N . TYR A 1 82 ? 8.209 10.242 -12.103 1.00 60.00 82 TYR A N 1
ATOM 668 C CA . TYR A 1 82 ? 9.231 9.949 -13.107 1.00 60.00 82 TYR A CA 1
ATOM 669 C C . TYR A 1 82 ? 10.640 9.842 -12.506 1.00 60.00 82 TYR A C 1
ATOM 671 O O . TYR A 1 82 ? 11.414 8.984 -12.930 1.00 60.00 82 TYR A O 1
ATOM 679 N N . GLN A 1 83 ? 10.980 10.641 -11.495 1.00 62.69 83 GLN A N 1
ATOM 680 C CA . GLN A 1 83 ? 12.278 10.565 -10.814 1.00 62.69 83 GLN A CA 1
ATOM 681 C C . GLN A 1 83 ? 12.415 9.305 -9.940 1.00 62.69 83 GLN A C 1
ATOM 683 O O . GLN A 1 83 ? 13.465 8.659 -9.952 1.00 62.69 83 GLN A O 1
ATOM 688 N N . ASP A 1 84 ? 11.354 8.870 -9.255 1.00 61.00 84 ASP A N 1
ATOM 689 C CA . ASP A 1 84 ? 11.330 7.578 -8.540 1.00 61.00 84 ASP A CA 1
ATOM 690 C C . ASP A 1 84 ? 11.413 6.370 -9.501 1.00 61.00 84 ASP A C 1
ATOM 692 O O . ASP A 1 84 ? 11.908 5.285 -9.164 1.00 61.00 84 ASP A O 1
ATOM 696 N N . LEU A 1 85 ? 10.924 6.562 -10.727 1.00 54.34 85 LEU A N 1
ATOM 697 C CA . LEU A 1 85 ? 11.019 5.623 -11.843 1.00 54.34 85 LEU A CA 1
ATOM 698 C C . LEU A 1 85 ? 12.455 5.513 -12.377 1.00 54.34 85 LEU A C 1
ATOM 700 O O . LEU A 1 85 ? 12.938 4.399 -12.572 1.00 54.34 85 LEU A O 1
ATOM 704 N N . LEU A 1 86 ? 13.131 6.647 -12.582 1.00 54.16 86 LEU A N 1
ATOM 705 C CA . LEU A 1 86 ? 14.494 6.727 -13.123 1.00 54.16 86 LEU A CA 1
ATOM 706 C C . LEU A 1 86 ? 15.568 6.338 -12.095 1.00 54.16 86 LEU A C 1
ATOM 708 O O . LEU A 1 86 ? 16.550 5.691 -12.446 1.00 54.16 86 LEU A O 1
ATOM 712 N N . SER A 1 87 ? 15.378 6.667 -10.815 1.00 57.25 87 SER A N 1
ATOM 713 C CA . SER A 1 87 ? 16.331 6.339 -9.739 1.00 57.25 87 SER A CA 1
ATOM 714 C C . SER A 1 87 ? 16.377 4.849 -9.377 1.00 57.25 87 SER A C 1
ATOM 716 O O . SER A 1 87 ? 17.367 4.374 -8.818 1.00 57.25 87 SER A O 1
ATOM 718 N N . ALA A 1 88 ? 15.356 4.068 -9.739 1.00 51.53 88 ALA A N 1
ATOM 719 C CA . ALA A 1 88 ? 15.393 2.614 -9.576 1.00 51.53 88 ALA A CA 1
ATOM 720 C C . ALA A 1 88 ? 16.284 1.895 -10.601 1.00 51.53 88 ALA A C 1
ATOM 722 O O . ALA A 1 88 ? 16.657 0.750 -10.359 1.00 51.53 88 ALA A O 1
ATOM 723 N N . ASP A 1 89 ? 16.678 2.562 -11.694 1.00 46.12 89 ASP A N 1
ATOM 724 C CA . ASP A 1 89 ? 17.741 2.071 -12.582 1.00 46.12 8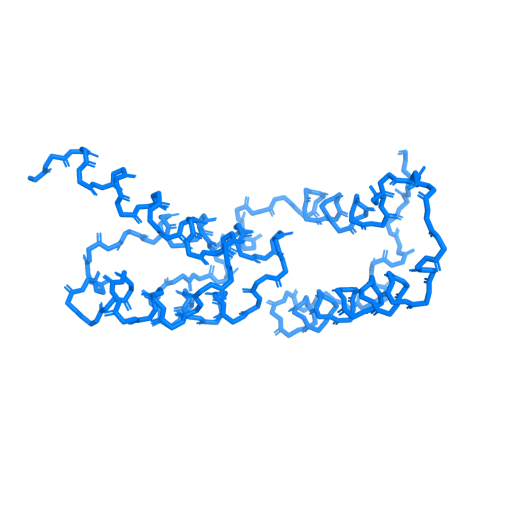9 ASP A CA 1
ATOM 725 C C . ASP A 1 89 ? 19.146 2.252 -11.935 1.00 46.12 89 ASP A C 1
ATOM 727 O O . ASP A 1 89 ? 20.134 1.739 -12.457 1.00 46.12 89 ASP A O 1
ATOM 731 N N . THR A 1 90 ? 19.258 2.913 -10.769 1.00 46.53 90 THR A N 1
ATOM 732 C CA . THR A 1 90 ? 20.521 3.125 -10.030 1.00 46.53 90 THR A CA 1
ATOM 733 C C . THR A 1 90 ? 20.551 2.412 -8.675 1.00 46.53 90 THR A C 1
ATOM 735 O O . THR A 1 90 ? 20.674 3.037 -7.623 1.00 46.53 90 THR A O 1
ATOM 738 N N . LEU A 1 91 ? 20.486 1.077 -8.668 1.00 43.50 91 LEU A N 1
ATOM 739 C CA . LEU A 1 91 ? 21.071 0.334 -7.546 1.00 43.50 91 LEU A CA 1
ATOM 740 C C . LEU A 1 91 ? 22.596 0.469 -7.632 1.00 43.50 91 LEU A C 1
ATOM 742 O O . LEU A 1 91 ? 23.158 0.312 -8.720 1.00 43.50 91 LEU A O 1
ATOM 746 N N . PRO A 1 92 ? 23.287 0.794 -6.527 1.00 39.22 92 PRO A N 1
ATOM 747 C CA . PRO A 1 92 ? 24.701 1.071 -6.601 1.00 39.22 92 PRO A CA 1
ATOM 748 C C . PRO A 1 92 ? 25.447 -0.231 -6.910 1.00 39.22 92 PRO A C 1
ATOM 750 O O . PRO A 1 92 ? 25.300 -1.259 -6.249 1.00 39.22 92 PRO A O 1
ATOM 753 N N . PHE A 1 93 ? 26.195 -0.152 -8.001 1.00 39.19 93 PHE A N 1
ATOM 754 C CA . PHE A 1 93 ? 27.110 -1.140 -8.534 1.00 39.19 93 PHE A CA 1
ATOM 755 C C . PHE A 1 93 ? 28.258 -1.350 -7.535 1.00 39.19 93 PHE A C 1
ATOM 757 O O . PHE A 1 93 ? 29.250 -0.629 -7.567 1.00 39.19 93 PHE A O 1
ATOM 764 N N . TRP A 1 94 ? 28.127 -2.310 -6.623 1.00 38.09 94 TRP A N 1
ATOM 765 C CA . TRP A 1 94 ? 29.275 -2.854 -5.893 1.00 38.09 94 TRP A CA 1
ATOM 766 C C . TRP A 1 94 ? 29.231 -4.376 -6.037 1.00 38.09 94 TRP A C 1
ATOM 768 O O . TRP A 1 94 ? 28.408 -5.049 -5.425 1.00 38.09 94 TRP A O 1
ATOM 778 N N . GLU A 1 95 ? 30.077 -4.858 -6.946 1.00 46.50 95 GLU A N 1
ATOM 779 C CA . GLU A 1 95 ? 30.789 -6.142 -6.923 1.00 46.50 95 GLU A CA 1
ATOM 780 C C . GLU A 1 95 ? 30.076 -7.350 -6.296 1.00 46.50 95 GLU A C 1
ATOM 782 O O . GLU A 1 95 ? 30.164 -7.588 -5.094 1.00 46.50 95 GLU A O 1
ATOM 787 N N . SER A 1 96 ? 29.489 -8.205 -7.135 1.00 40.47 96 SER A N 1
ATOM 788 C CA . SER A 1 96 ? 29.429 -9.647 -6.872 1.00 40.47 96 SER A CA 1
ATOM 789 C C . SER A 1 96 ? 28.966 -10.390 -8.126 1.00 40.47 96 SER A C 1
ATOM 791 O O . SER A 1 96 ? 28.111 -9.882 -8.847 1.00 40.47 96 SER A O 1
ATOM 793 N N . ASP A 1 97 ? 29.493 -11.590 -8.360 1.00 49.59 97 ASP A N 1
ATOM 794 C CA . ASP A 1 97 ? 29.284 -12.480 -9.518 1.00 49.59 97 ASP A CA 1
ATOM 795 C C . ASP A 1 97 ? 27.829 -13.008 -9.711 1.00 49.59 97 ASP A C 1
ATOM 797 O O . ASP A 1 97 ? 27.615 -14.097 -10.236 1.00 49.59 97 ASP A O 1
ATOM 801 N N . TYR A 1 98 ? 26.808 -12.245 -9.301 1.00 49.97 98 TYR A N 1
ATOM 802 C CA . TYR A 1 98 ? 25.368 -12.537 -9.406 1.00 49.97 98 TYR A CA 1
ATOM 803 C C . TYR A 1 98 ? 24.688 -11.709 -10.513 1.00 49.97 98 TYR A C 1
ATOM 805 O O . TYR A 1 98 ? 23.589 -11.177 -10.338 1.00 49.97 98 TYR A O 1
ATOM 813 N N . THR A 1 99 ? 25.357 -11.532 -11.654 1.00 54.66 99 THR A N 1
ATOM 814 C CA . THR A 1 99 ? 24.918 -10.590 -12.697 1.00 54.66 99 THR A CA 1
ATOM 815 C C . THR A 1 99 ? 23.565 -10.947 -13.298 1.00 54.66 99 THR A C 1
ATOM 817 O O . THR A 1 99 ? 22.763 -10.050 -13.546 1.00 54.66 99 THR A O 1
ATOM 820 N N . ASP A 1 100 ? 23.278 -12.233 -13.473 1.00 58.22 100 ASP A N 1
ATOM 821 C CA . ASP A 1 100 ? 22.096 -12.673 -14.219 1.00 58.22 100 ASP A CA 1
ATOM 822 C C . ASP A 1 100 ? 20.825 -12.606 -13.359 1.00 58.22 100 ASP A C 1
ATOM 824 O O . ASP A 1 100 ? 19.787 -12.128 -13.819 1.00 58.22 100 ASP A O 1
ATOM 828 N N . ASP A 1 101 ? 20.920 -12.978 -12.079 1.00 58.12 101 ASP A N 1
ATOM 829 C CA . ASP A 1 101 ? 19.795 -12.920 -11.138 1.00 58.12 101 ASP A CA 1
ATOM 830 C C . ASP A 1 101 ? 19.416 -11.473 -10.800 1.00 58.12 101 ASP A C 1
ATOM 832 O O . ASP A 1 101 ? 18.232 -11.135 -10.732 1.00 58.12 101 ASP A O 1
ATOM 836 N N . ILE A 1 102 ? 20.408 -10.588 -10.645 1.00 57.88 102 ILE A N 1
ATOM 837 C CA . ILE A 1 102 ? 20.176 -9.158 -10.398 1.00 57.88 102 ILE A CA 1
ATOM 838 C C . ILE A 1 102 ? 19.607 -8.480 -11.651 1.00 57.88 102 ILE A C 1
ATOM 840 O O . ILE A 1 102 ? 18.683 -7.675 -11.539 1.00 57.88 102 ILE A O 1
ATOM 844 N N . GLN A 1 103 ? 20.096 -8.817 -12.850 1.00 60.41 103 GLN A N 1
ATOM 845 C CA . GLN A 1 103 ? 19.529 -8.300 -14.100 1.00 60.41 103 GLN A CA 1
ATOM 846 C C . GLN A 1 103 ? 18.099 -8.792 -14.326 1.00 60.41 103 GLN A C 1
ATOM 848 O O . GLN A 1 103 ? 17.232 -7.979 -14.648 1.00 60.41 103 GLN A O 1
ATOM 853 N N . SER A 1 104 ? 17.824 -10.079 -14.094 1.00 66.25 104 SER A N 1
ATOM 854 C CA . SER A 1 104 ? 16.474 -10.642 -14.181 1.00 66.25 104 SER A CA 1
ATOM 855 C C . SER A 1 104 ? 15.532 -9.980 -13.174 1.00 66.25 104 SER A C 1
ATOM 857 O O . SER A 1 104 ? 14.411 -9.616 -13.527 1.00 66.25 104 SER A O 1
ATOM 859 N N . LEU A 1 105 ? 15.987 -9.758 -11.936 1.00 58.94 105 LEU A N 1
ATOM 860 C CA . LEU A 1 105 ? 15.209 -9.069 -10.908 1.00 58.94 105 LEU A CA 1
ATOM 861 C C . LEU A 1 105 ? 14.933 -7.611 -11.293 1.00 58.94 105 LEU A C 1
ATOM 863 O O . LEU A 1 105 ? 13.788 -7.174 -11.220 1.00 58.94 105 LEU A O 1
ATOM 867 N N . ASN A 1 106 ? 15.938 -6.874 -11.768 1.00 59.78 106 ASN A N 1
ATOM 868 C CA . ASN A 1 106 ? 15.775 -5.494 -12.231 1.00 59.78 106 ASN A CA 1
ATOM 869 C C . ASN A 1 106 ? 14.824 -5.407 -13.429 1.00 59.78 106 ASN A C 1
ATOM 871 O O . ASN A 1 106 ? 13.967 -4.526 -13.488 1.00 59.78 106 ASN A O 1
ATOM 875 N N . GLN A 1 107 ? 14.920 -6.347 -14.369 1.00 65.81 107 GLN A N 1
ATOM 876 C CA . GLN A 1 107 ? 14.031 -6.412 -15.524 1.00 65.81 107 GLN A CA 1
ATOM 877 C C . GLN A 1 107 ? 12.596 -6.761 -15.112 1.00 65.81 107 GLN A C 1
ATOM 879 O O . GLN A 1 107 ? 11.643 -6.209 -15.666 1.00 65.81 107 GLN A O 1
ATOM 884 N N . GLN A 1 108 ? 12.431 -7.614 -14.101 1.00 64.75 108 GLN A N 1
ATOM 885 C CA . GLN A 1 108 ? 11.132 -7.952 -13.537 1.00 64.75 108 GLN A CA 1
ATOM 886 C C . GLN A 1 108 ? 10.516 -6.785 -12.756 1.00 64.75 108 GLN A C 1
ATOM 888 O O . GLN A 1 108 ? 9.344 -6.487 -12.970 1.00 64.75 108 GLN A O 1
ATOM 893 N N . ILE A 1 109 ? 11.300 -6.067 -11.945 1.00 61.94 109 ILE A N 1
ATOM 894 C CA . ILE A 1 109 ? 10.881 -4.829 -11.264 1.00 61.94 109 ILE A CA 1
ATOM 895 C C . ILE A 1 109 ? 10.442 -3.789 -12.297 1.00 61.94 109 ILE A C 1
ATOM 897 O O . ILE A 1 109 ? 9.366 -3.201 -12.189 1.00 61.94 109 ILE A O 1
ATOM 901 N N . LYS A 1 110 ? 11.234 -3.603 -13.357 1.00 64.69 110 LYS A N 1
ATOM 902 C CA . LYS A 1 110 ? 10.899 -2.699 -14.460 1.00 64.69 110 LYS A CA 1
ATOM 903 C C . LYS A 1 110 ? 9.598 -3.115 -15.141 1.00 64.69 110 LYS A C 1
ATOM 905 O O . LYS A 1 110 ? 8.740 -2.274 -15.382 1.00 64.69 110 LYS A O 1
ATOM 910 N N . SER A 1 111 ? 9.416 -4.407 -15.411 1.00 65.31 111 SER A N 1
ATOM 911 C CA . SER A 1 111 ? 8.198 -4.936 -16.030 1.00 65.31 111 SER A CA 1
ATOM 912 C C . SER A 1 111 ? 6.961 -4.754 -15.143 1.00 65.31 111 SER A C 1
ATOM 914 O O . SER A 1 111 ? 5.925 -4.307 -15.636 1.00 65.31 111 SER A O 1
ATOM 916 N N . ASN A 1 112 ? 7.070 -5.023 -13.840 1.00 63.72 112 ASN A N 1
ATOM 917 C CA . ASN A 1 112 ? 5.986 -4.845 -12.873 1.00 63.72 112 ASN A CA 1
ATOM 918 C C . ASN A 1 112 ? 5.571 -3.379 -12.761 1.00 63.72 112 ASN A C 1
ATOM 920 O O . ASN A 1 112 ? 4.388 -3.067 -12.894 1.00 63.72 112 ASN A O 1
ATOM 924 N N . ARG A 1 113 ? 6.549 -2.478 -12.621 1.00 63.91 113 ARG A N 1
ATOM 925 C CA . ARG A 1 113 ? 6.331 -1.029 -12.618 1.00 63.91 113 ARG A CA 1
ATOM 926 C C . ARG A 1 113 ? 5.669 -0.564 -13.914 1.00 63.91 113 ARG A C 1
ATOM 928 O O . ARG A 1 113 ? 4.645 0.104 -13.869 1.00 63.91 113 ARG A O 1
ATOM 935 N N . MET A 1 114 ? 6.178 -0.979 -15.074 1.00 64.44 114 MET A N 1
ATOM 936 C CA . MET A 1 114 ? 5.586 -0.636 -16.376 1.00 64.44 114 MET A CA 1
ATOM 937 C C . MET A 1 114 ? 4.143 -1.132 -16.513 1.00 64.44 114 MET A C 1
ATOM 939 O O . MET A 1 114 ? 3.279 -0.399 -16.993 1.00 64.44 114 MET A O 1
ATOM 943 N N . ARG A 1 115 ? 3.862 -2.362 -16.068 1.00 63.72 115 ARG A N 1
ATOM 944 C CA . ARG A 1 115 ? 2.510 -2.929 -16.071 1.00 63.72 115 ARG A CA 1
ATOM 945 C C . ARG A 1 115 ? 1.580 -2.136 -15.159 1.00 63.72 115 ARG A C 1
ATOM 947 O O . ARG A 1 115 ? 0.448 -1.864 -15.539 1.00 63.72 115 ARG A O 1
ATOM 954 N N . PHE A 1 116 ? 2.070 -1.738 -13.995 1.00 63.16 116 PHE A N 1
ATOM 955 C CA . PHE A 1 116 ? 1.337 -0.922 -13.043 1.00 63.16 116 PHE A CA 1
ATOM 956 C C . PHE A 1 116 ? 0.984 0.455 -13.625 1.00 63.16 116 PHE A C 1
ATOM 958 O O . PHE A 1 116 ? -0.181 0.842 -13.648 1.00 63.16 116 PHE A O 1
ATOM 965 N N . TYR A 1 117 ? 1.956 1.166 -14.197 1.00 64.94 117 TYR A N 1
ATOM 966 C CA . TYR A 1 117 ? 1.721 2.486 -14.788 1.00 64.94 117 TYR A CA 1
ATOM 967 C C . TYR A 1 117 ? 0.814 2.446 -16.020 1.00 64.94 117 TYR A C 1
ATOM 969 O O . TYR A 1 117 ? -0.033 3.325 -16.189 1.00 64.94 117 TYR A O 1
ATOM 977 N N . SER A 1 118 ? 0.933 1.398 -16.838 1.00 65.06 118 SER A N 1
ATOM 978 C CA . SER A 1 118 ? 0.031 1.161 -17.966 1.00 65.06 118 SER A CA 1
ATOM 979 C C . SER A 1 118 ? -1.402 0.871 -17.521 1.00 65.06 118 SER A C 1
ATOM 981 O O . SER A 1 118 ? -2.326 1.321 -18.191 1.00 65.06 118 SER A O 1
ATOM 983 N N . LEU A 1 119 ? -1.595 0.091 -16.453 1.00 63.84 119 LEU A N 1
ATOM 984 C CA . LEU A 1 119 ? -2.927 -0.295 -15.982 1.00 63.84 119 LEU A CA 1
ATOM 985 C C . LEU A 1 119 ? -3.637 0.844 -15.257 1.00 63.84 119 LEU A C 1
ATOM 987 O O . LEU A 1 119 ? -4.854 0.958 -15.370 1.00 63.84 119 LEU A O 1
ATOM 991 N N . TYR A 1 120 ? -2.884 1.661 -14.522 1.00 59.06 120 TYR A N 1
ATOM 992 C CA . TYR A 1 120 ? -3.479 2.553 -13.535 1.00 59.06 120 T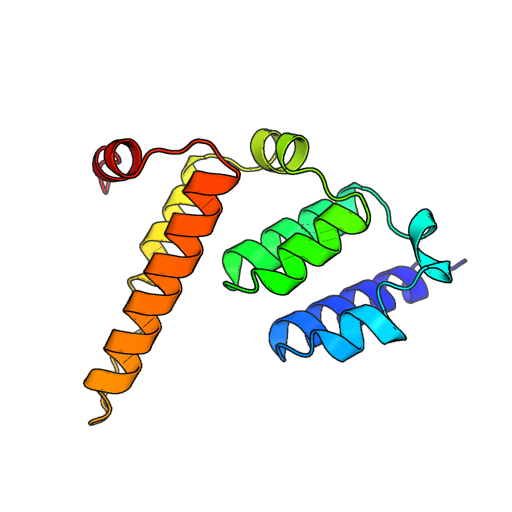YR A CA 1
ATOM 993 C C . TYR A 1 120 ? -3.262 4.044 -13.792 1.00 59.06 120 TYR A C 1
ATOM 995 O O . TYR A 1 120 ? -4.073 4.839 -13.336 1.00 59.06 120 TYR A O 1
ATOM 1003 N N . LEU A 1 121 ? -2.225 4.453 -14.534 1.00 59.03 121 LEU A N 1
ATOM 1004 C CA . LEU A 1 121 ? -1.974 5.877 -14.812 1.00 59.03 121 LEU A CA 1
ATOM 1005 C C . LEU A 1 121 ? -2.256 6.285 -16.265 1.00 59.03 121 LEU A C 1
ATOM 1007 O O . LEU A 1 121 ? -2.085 7.457 -16.602 1.00 59.03 121 LEU A O 1
ATOM 1011 N N . ASN A 1 122 ? -2.671 5.353 -17.136 1.00 61.28 122 ASN A N 1
ATOM 1012 C CA . ASN A 1 122 ? -2.791 5.582 -18.586 1.00 61.28 122 ASN A CA 1
ATOM 1013 C C . ASN A 1 122 ? -1.519 6.207 -19.205 1.00 61.28 122 ASN A C 1
ATOM 1015 O O . ASN A 1 122 ? -1.582 6.888 -20.229 1.00 61.28 122 ASN A O 1
ATOM 1019 N N . ILE A 1 123 ? -0.351 5.989 -18.592 1.00 57.00 123 ILE A N 1
ATOM 1020 C CA . ILE A 1 123 ? 0.924 6.488 -19.108 1.00 57.00 123 ILE A CA 1
ATOM 1021 C C . ILE A 1 123 ? 1.432 5.466 -20.118 1.00 57.00 123 ILE A C 1
ATOM 1023 O O . ILE A 1 123 ? 1.731 4.321 -19.769 1.00 57.00 123 ILE A O 1
ATOM 1027 N N . SER A 1 124 ? 1.512 5.874 -21.384 1.00 55.41 124 SER A N 1
ATOM 1028 C CA . SER A 1 124 ? 2.058 5.029 -22.441 1.00 55.41 124 SER A CA 1
ATOM 1029 C C . SER A 1 124 ? 3.578 4.886 -22.277 1.00 55.41 124 SER A C 1
ATOM 1031 O O . SER A 1 124 ? 4.256 5.872 -21.967 1.00 55.41 124 SER A O 1
ATOM 1033 N N . PRO A 1 125 ? 4.162 3.707 -22.566 1.00 55.56 125 PRO A N 1
ATOM 1034 C CA . PRO A 1 125 ? 5.614 3.521 -22.620 1.00 55.56 125 PRO A CA 1
ATOM 1035 C C . PRO A 1 125 ? 6.347 4.533 -23.515 1.00 55.56 125 PRO A C 1
ATOM 1037 O O . PRO A 1 125 ? 7.528 4.807 -23.302 1.00 55.56 125 PRO A O 1
ATOM 1040 N N . ASP A 1 126 ? 5.666 5.086 -24.521 1.00 55.97 126 ASP A N 1
ATOM 1041 C CA . ASP A 1 126 ? 6.238 6.081 -25.432 1.00 55.97 126 ASP A CA 1
ATOM 1042 C C . ASP A 1 126 ? 6.246 7.508 -24.870 1.00 55.97 126 ASP A C 1
ATOM 1044 O O . ASP A 1 126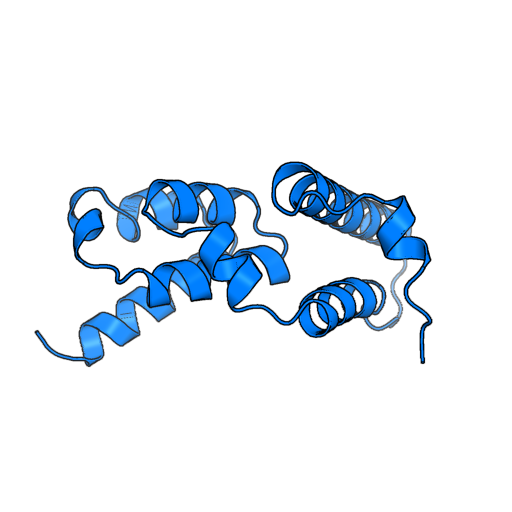 ? 7.034 8.334 -25.334 1.00 55.97 126 ASP A O 1
ATOM 1048 N N . ASP A 1 127 ? 5.439 7.799 -23.849 1.00 55.50 127 ASP A N 1
ATOM 1049 C CA . ASP A 1 127 ? 5.481 9.089 -23.155 1.00 55.50 127 ASP A CA 1
ATOM 1050 C C . ASP A 1 127 ? 6.635 9.137 -22.142 1.00 55.50 127 ASP A C 1
ATOM 1052 O O . ASP A 1 127 ? 7.277 10.174 -21.993 1.00 55.50 127 ASP A O 1
ATOM 1056 N N . MET A 1 128 ? 7.009 7.989 -21.564 1.00 51.62 128 MET A N 1
ATOM 1057 C CA . MET A 1 128 ? 8.187 7.848 -20.692 1.00 51.62 128 MET A CA 1
ATOM 1058 C C . MET A 1 128 ? 9.525 8.069 -21.415 1.00 51.62 128 MET A C 1
ATOM 1060 O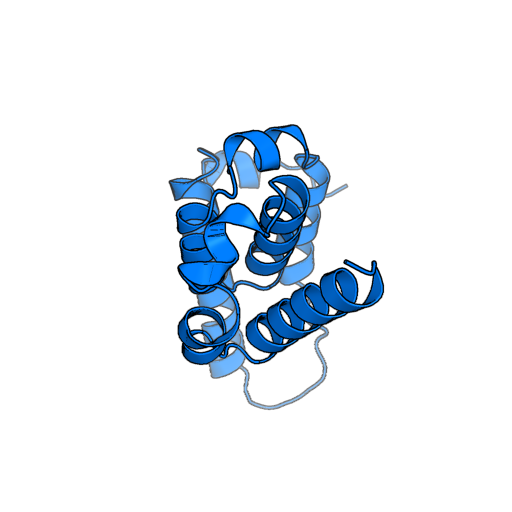 O . MET A 1 128 ? 10.472 8.572 -20.817 1.00 51.62 128 MET A O 1
ATOM 1064 N N . LYS A 1 129 ? 9.623 7.741 -22.711 1.00 54.03 129 LYS A N 1
ATOM 1065 C CA . LYS A 1 129 ? 10.847 7.972 -23.509 1.00 54.03 129 LYS A CA 1
ATOM 1066 C C . LYS A 1 129 ? 11.094 9.447 -23.840 1.00 54.03 129 LYS A C 1
ATOM 1068 O O . LYS A 1 129 ? 12.171 9.780 -24.326 1.00 54.03 129 LYS A O 1
ATOM 1073 N N . LYS A 1 130 ? 10.094 10.314 -23.649 1.00 48.62 130 LYS A N 1
ATOM 1074 C CA . LYS A 1 130 ? 10.171 11.740 -23.993 1.00 48.62 130 LYS A CA 1
ATOM 1075 C C . LYS A 1 130 ? 10.627 12.621 -22.834 1.00 48.62 130 LYS A C 1
ATOM 1077 O O . LYS A 1 130 ? 10.846 13.804 -23.074 1.00 48.62 130 LYS A O 1
ATOM 1082 N N . CYS A 1 131 ? 10.775 12.089 -21.619 1.00 37.88 131 CYS A N 1
ATOM 1083 C CA . CYS A 1 131 ? 11.321 12.851 -20.498 1.00 37.88 131 CYS A CA 1
ATOM 1084 C C . CYS A 1 131 ? 12.810 13.139 -20.757 1.00 37.88 131 CYS A C 1
ATOM 1086 O O . CYS A 1 131 ? 13.609 12.199 -20.795 1.00 37.88 131 CYS A O 1
ATOM 1088 N N . PRO A 1 132 ? 13.207 14.409 -20.964 1.00 38.16 132 PRO A N 1
ATOM 1089 C CA . PRO A 1 132 ? 14.611 14.753 -21.068 1.00 38.16 132 PRO A CA 1
ATOM 1090 C C . PRO A 1 132 ? 15.231 14.571 -19.684 1.00 38.16 132 PRO A C 1
ATOM 1092 O O . PRO A 1 132 ? 14.816 15.204 -18.716 1.00 38.16 132 PRO A O 1
ATOM 1095 N N . VAL A 1 133 ? 16.207 13.673 -19.592 1.00 39.78 133 VAL A N 1
ATOM 1096 C CA . VAL A 1 133 ? 17.097 13.590 -18.434 1.00 39.78 133 VAL A CA 1
ATOM 1097 C C . VAL A 1 133 ? 17.857 14.913 -18.408 1.00 39.78 133 VAL A C 1
ATOM 1099 O O . VAL A 1 133 ? 18.629 15.187 -19.331 1.00 39.78 133 VAL A O 1
ATOM 1102 N N . SER A 1 134 ? 17.543 15.768 -17.437 1.00 35.31 134 SER A N 1
ATOM 1103 C CA . SER A 1 134 ? 18.187 17.068 -17.258 1.00 35.31 134 SER A CA 1
ATOM 1104 C C . SER A 1 134 ? 19.222 17.007 -16.151 1.00 35.31 134 SER A C 1
ATOM 1106 O O . SER A 1 134 ? 18.981 16.275 -15.166 1.00 35.31 134 SER A O 1
#

Radius of gyration: 16.62 Å; chains: 1; bounding box: 44×30×47 Å

pLDDT: mean 70.28, std 15.83, range [35.31, 91.06]

Foldseek 3Di:
DDPVVVVVLLVVLVVCLVVVVLVCCDPPRLDPVCLVVDDLVSLQVVLVVSLLSLVVSSNVSSVVSPHDLVVNLVPDDVVNVLVSLVCLVDPDDDDDPCVPVVVVVSVVSNVSSQVCCVVRVVDDPVNSVPDPPD

Secondary structure (DSSP, 8-state):
--HHHHHHHHHHHHHHHHTT-HHHIIIIIS-TTTTTTS-HHHHHHHHHHHHHTT-HHHHHHHHHTT--HHHHHHHS-HHHHHHHHHHTT-------S-HHHHHHHHHHHHHHHHHHHHHHS---HHHHTT----

Organism: NCBI:txid392033